Protein AF-A0A2S0MGX7-F1 (afdb_monomer_lite)

Structure (mmCIF, N/CA/C/O backbone)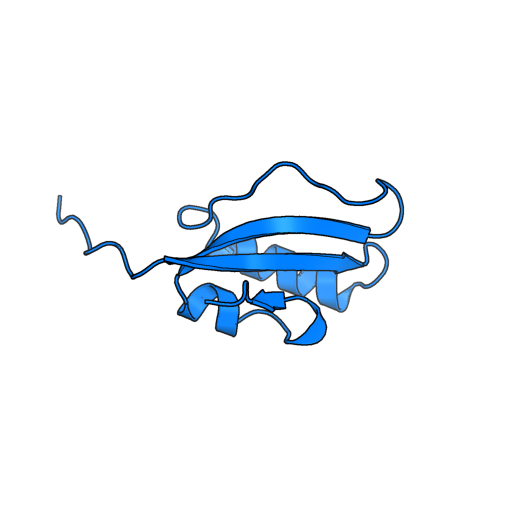:
data_AF-A0A2S0MGX7-F1
#
_entry.id   AF-A0A2S0MGX7-F1
#
loop_
_atom_site.group_PDB
_atom_site.id
_atom_site.type_symbol
_atom_site.label_atom_id
_atom_site.label_alt_id
_atom_site.label_comp_id
_atom_site.label_asym_id
_atom_site.label_entity_id
_atom_site.label_seq_id
_atom_site.pdbx_PDB_ins_code
_atom_site.Cartn_x
_atom_site.Cartn_y
_atom_site.Cartn_z
_atom_site.occupancy
_atom_site.B_iso_or_equiv
_atom_site.auth_seq_id
_atom_site.auth_comp_id
_atom_site.auth_asym_id
_atom_site.auth_atom_id
_atom_site.pdbx_PDB_model_num
ATOM 1 N N . MET A 1 1 ? -19.642 22.412 13.731 1.00 37.81 1 MET A N 1
ATOM 2 C CA . MET A 1 1 ? -18.780 21.466 12.989 1.00 37.81 1 MET A CA 1
ATOM 3 C C . MET A 1 1 ? -18.801 20.151 13.756 1.00 37.81 1 MET A C 1
ATOM 5 O O . MET A 1 1 ? -18.294 20.124 14.866 1.00 37.81 1 MET A O 1
ATOM 9 N N . ASN A 1 2 ? -19.478 19.115 13.250 1.00 37.47 2 ASN A N 1
ATOM 10 C CA . ASN A 1 2 ? -19.513 17.808 13.917 1.00 37.47 2 ASN A CA 1
ATOM 11 C C . ASN A 1 2 ? -18.193 17.080 13.653 1.00 37.47 2 ASN A C 1
ATOM 13 O O . ASN A 1 2 ? -17.886 16.763 12.505 1.00 37.47 2 ASN A O 1
ATOM 17 N N . ALA A 1 3 ? -17.423 16.818 14.708 1.00 42.38 3 ALA A N 1
ATOM 18 C CA . ALA A 1 3 ? -16.335 15.857 14.662 1.00 42.38 3 ALA A CA 1
ATOM 19 C C . ALA A 1 3 ? -16.959 14.469 14.470 1.00 42.38 3 ALA A C 1
ATOM 21 O O . ALA A 1 3 ? -17.510 13.895 15.408 1.00 42.38 3 ALA A O 1
ATOM 22 N N . ALA A 1 4 ? -16.941 13.948 13.242 1.00 52.19 4 ALA A N 1
ATOM 23 C CA . ALA A 1 4 ? -17.201 12.532 13.027 1.00 52.19 4 ALA A CA 1
ATOM 24 C C . ALA A 1 4 ? -16.195 11.763 13.892 1.00 52.19 4 ALA A C 1
ATOM 26 O O . ALA A 1 4 ? -14.993 12.016 13.788 1.00 52.19 4 ALA A O 1
ATOM 27 N N . ALA A 1 5 ? -16.683 10.893 14.781 1.00 55.72 5 ALA A N 1
ATOM 28 C CA . ALA A 1 5 ? -15.826 10.079 15.632 1.00 55.72 5 ALA A CA 1
ATOM 29 C C . ALA A 1 5 ? -14.745 9.422 14.762 1.00 55.72 5 ALA A C 1
ATOM 31 O O . ALA A 1 5 ? -15.061 8.755 13.773 1.00 55.72 5 ALA A O 1
ATOM 32 N N . ALA A 1 6 ? -13.474 9.679 15.082 1.00 60.72 6 ALA A N 1
ATOM 33 C CA . ALA A 1 6 ? -12.366 9.082 14.358 1.00 60.72 6 ALA A CA 1
ATOM 34 C C . ALA A 1 6 ? -12.505 7.558 14.462 1.00 60.72 6 ALA A C 1
ATOM 36 O O . ALA A 1 6 ? -12.537 7.006 15.562 1.00 60.72 6 ALA A O 1
ATOM 37 N N . GLN A 1 7 ? -12.657 6.886 13.320 1.00 65.38 7 GLN A N 1
ATOM 38 C CA . GLN A 1 7 ? -12.736 5.428 13.287 1.00 65.38 7 GLN A CA 1
ATOM 39 C C . GLN A 1 7 ? -11.442 4.827 13.865 1.00 65.38 7 GLN A C 1
ATOM 41 O O . GLN A 1 7 ? -10.376 5.429 13.696 1.00 65.38 7 GLN A O 1
ATOM 46 N N . PRO A 1 8 ? -11.499 3.646 14.511 1.00 78.50 8 PRO A N 1
ATOM 47 C CA . PRO A 1 8 ? -10.302 2.971 14.996 1.00 78.50 8 PRO A CA 1
ATOM 48 C C . PRO A 1 8 ? -9.309 2.746 13.850 1.00 78.50 8 PRO A C 1
ATOM 50 O O . PRO A 1 8 ? -9.656 2.161 12.820 1.00 78.50 8 PRO A O 1
ATOM 53 N N . ALA A 1 9 ? -8.079 3.226 14.030 1.00 85.19 9 ALA A N 1
ATOM 54 C CA . ALA A 1 9 ? -7.013 3.079 13.050 1.00 85.19 9 ALA A CA 1
ATOM 55 C C . ALA A 1 9 ? -6.118 1.883 13.403 1.00 85.19 9 ALA A C 1
ATOM 57 O O . ALA A 1 9 ? -5.669 1.752 14.542 1.00 85.19 9 ALA A O 1
ATOM 58 N N . ALA A 1 10 ? -5.835 1.040 12.414 1.00 92.75 10 ALA A N 1
ATOM 59 C CA . ALA A 1 10 ? -4.935 -0.102 12.517 1.00 92.75 10 ALA A CA 1
ATOM 60 C C . ALA A 1 10 ? -3.604 0.196 11.814 1.00 92.75 10 ALA A C 1
ATOM 62 O O . ALA A 1 10 ? -3.533 1.065 10.941 1.00 92.75 10 ALA A O 1
ATOM 63 N N . ARG A 1 11 ? -2.546 -0.512 12.222 1.00 94.38 11 ARG A N 1
ATOM 64 C CA . ARG A 1 11 ? -1.222 -0.448 11.592 1.00 94.38 11 ARG A CA 1
ATOM 65 C C . ARG A 1 11 ? -1.056 -1.598 10.604 1.00 94.38 11 ARG A C 1
ATOM 67 O O . ARG A 1 11 ? -1.388 -2.739 10.924 1.00 94.38 11 ARG A O 1
ATOM 74 N N . ALA A 1 12 ? -0.510 -1.299 9.437 1.00 96.06 12 ALA A N 1
ATOM 75 C CA . ALA A 1 12 ? -0.149 -2.292 8.437 1.00 96.06 12 ALA A CA 1
ATOM 76 C C . ALA A 1 12 ? 1.058 -1.814 7.632 1.00 96.06 12 ALA A C 1
ATOM 78 O O . ALA A 1 12 ? 1.331 -0.620 7.580 1.00 96.06 12 ALA A O 1
ATOM 79 N N . THR A 1 13 ? 1.734 -2.744 6.976 1.00 96.25 13 THR A N 1
ATOM 80 C CA . THR A 1 13 ? 2.682 -2.456 5.905 1.00 96.25 13 THR A CA 1
ATOM 81 C C . THR A 1 13 ? 1.960 -2.648 4.577 1.00 96.25 13 THR A C 1
ATOM 83 O O . THR A 1 13 ? 1.290 -3.667 4.381 1.00 96.25 13 THR A O 1
ATOM 86 N N . VAL A 1 14 ? 2.076 -1.675 3.679 1.00 96.50 14 VAL A N 1
ATOM 87 C CA . VAL A 1 14 ? 1.517 -1.732 2.328 1.00 96.50 14 VAL A CA 1
ATOM 88 C C . VAL A 1 14 ? 2.648 -1.700 1.312 1.00 96.50 14 VAL A C 1
ATOM 90 O O . VAL A 1 14 ? 3.542 -0.864 1.423 1.00 96.50 14 VAL A O 1
ATOM 93 N N . SER A 1 15 ? 2.603 -2.594 0.328 1.00 96.50 15 SER A N 1
ATOM 94 C CA . SER A 1 15 ? 3.582 -2.682 -0.756 1.00 96.50 15 SER A CA 1
ATOM 95 C C . SER A 1 15 ? 2.915 -2.622 -2.127 1.00 96.50 15 SER A C 1
ATOM 97 O O . SER A 1 15 ? 1.846 -3.203 -2.318 1.00 96.50 15 SER A O 1
ATOM 99 N N . VAL A 1 16 ? 3.565 -1.947 -3.074 1.00 96.44 16 VAL A N 1
ATOM 100 C CA . VAL A 1 16 ? 3.126 -1.814 -4.472 1.00 96.44 16 VAL A CA 1
ATOM 101 C C . VAL A 1 16 ? 4.295 -2.135 -5.387 1.00 96.44 16 VAL A C 1
ATOM 103 O O . VAL A 1 16 ? 5.344 -1.502 -5.282 1.00 96.44 16 VAL A O 1
ATOM 106 N N . THR A 1 17 ? 4.118 -3.070 -6.314 1.00 95.94 17 THR A N 1
ATOM 107 C CA . THR A 1 17 ? 5.061 -3.293 -7.413 1.00 95.94 17 THR A CA 1
ATOM 108 C C . THR A 1 17 ? 4.794 -2.279 -8.531 1.00 95.94 17 THR A C 1
ATOM 110 O O . THR A 1 17 ? 3.682 -2.191 -9.047 1.00 95.94 17 THR A O 1
ATOM 113 N N . ILE A 1 18 ? 5.805 -1.478 -8.884 1.00 93.19 18 ILE A N 1
ATOM 114 C CA . ILE A 1 18 ? 5.637 -0.254 -9.696 1.00 93.19 18 ILE A CA 1
ATOM 115 C C . ILE A 1 18 ? 5.200 -0.557 -11.140 1.00 93.19 18 ILE A C 1
ATOM 117 O O . ILE A 1 18 ? 4.455 0.219 -11.735 1.00 93.19 18 ILE A O 1
ATOM 121 N N . ASP A 1 19 ? 5.627 -1.685 -11.706 1.00 94.25 19 ASP A N 1
ATOM 122 C CA . ASP A 1 19 ? 5.259 -2.133 -13.056 1.00 94.25 19 ASP A CA 1
ATOM 123 C C . ASP A 1 19 ? 3.992 -3.008 -13.084 1.00 94.25 19 ASP A C 1
ATOM 125 O O . ASP A 1 19 ? 3.521 -3.400 -14.155 1.00 94.25 19 ASP A O 1
ATOM 129 N N . ASN A 1 20 ? 3.381 -3.269 -11.925 1.00 96.25 20 ASN A N 1
ATOM 130 C CA . ASN A 1 20 ? 2.094 -3.941 -11.835 1.00 96.25 20 ASN A CA 1
ATOM 131 C C . ASN A 1 20 ? 0.952 -2.916 -11.898 1.00 96.25 20 ASN A C 1
ATOM 133 O O . ASN A 1 20 ? 0.496 -2.390 -10.880 1.00 96.25 20 ASN A O 1
ATOM 137 N N . GLU A 1 21 ? 0.441 -2.667 -13.107 1.00 96.94 21 GLU A N 1
ATOM 138 C CA . GLU A 1 21 ? -0.621 -1.683 -13.367 1.00 96.94 21 GLU A CA 1
ATOM 139 C C . GLU A 1 21 ? -1.846 -1.865 -12.454 1.00 96.94 21 GLU A C 1
ATOM 141 O O . GLU A 1 21 ? -2.404 -0.888 -11.954 1.00 96.94 21 GLU A O 1
ATOM 146 N N . ARG A 1 22 ? -2.241 -3.111 -12.157 1.00 96.69 22 ARG A N 1
ATOM 147 C CA . ARG A 1 22 ? -3.388 -3.384 -11.278 1.00 96.69 22 ARG A CA 1
ATOM 148 C C . ARG A 1 22 ? -3.146 -2.881 -9.854 1.00 96.69 22 ARG A C 1
ATOM 150 O O . ARG A 1 22 ? -4.067 -2.331 -9.251 1.00 96.69 22 ARG A O 1
ATOM 157 N N . GLU A 1 23 ? -1.949 -3.081 -9.311 1.00 97.19 23 GLU A N 1
ATOM 158 C CA . GLU A 1 23 ? -1.603 -2.618 -7.962 1.00 97.19 23 GLU A CA 1
ATOM 159 C C . GLU A 1 23 ? -1.494 -1.097 -7.911 1.00 97.19 23 GLU A C 1
ATOM 161 O O . GLU A 1 23 ? -2.041 -0.473 -7.001 1.00 97.19 23 GLU A O 1
ATOM 166 N N . VAL A 1 24 ? -0.881 -0.487 -8.928 1.00 96.31 24 VAL A N 1
ATOM 167 C CA . VAL A 1 24 ? -0.786 0.973 -9.051 1.00 96.31 24 VAL A CA 1
ATOM 168 C C . VAL A 1 24 ? -2.178 1.608 -9.122 1.00 96.31 24 VAL A C 1
ATOM 170 O O . VAL A 1 24 ? -2.466 2.564 -8.399 1.00 96.31 24 VAL A O 1
ATOM 173 N N . MET A 1 25 ? -3.085 1.063 -9.938 1.00 97.69 25 MET A N 1
ATOM 174 C CA . MET A 1 25 ? -4.465 1.550 -10.023 1.00 97.69 25 MET A CA 1
ATOM 175 C C . MET A 1 25 ? -5.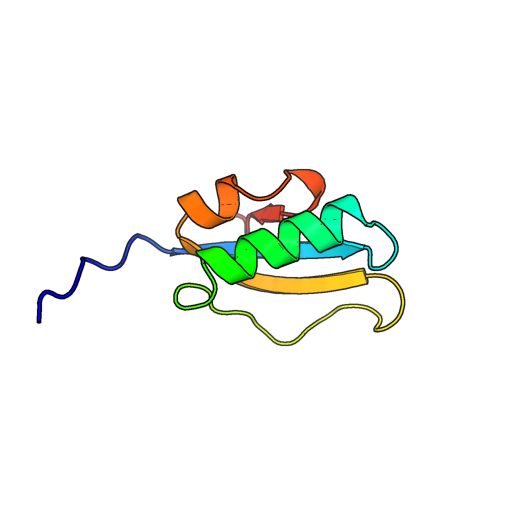222 1.383 -8.700 1.00 97.69 25 MET A C 1
ATOM 177 O O . MET A 1 25 ? -5.916 2.310 -8.277 1.00 97.69 25 MET A O 1
ATOM 181 N N . ALA A 1 26 ? -5.076 0.233 -8.032 1.00 97.56 26 ALA A N 1
ATOM 182 C CA . ALA A 1 26 ? -5.697 -0.013 -6.733 1.00 97.56 26 ALA A CA 1
ATOM 183 C C . ALA A 1 26 ? -5.193 0.979 -5.672 1.00 97.56 26 ALA A C 1
ATOM 185 O O . ALA A 1 26 ? -5.999 1.568 -4.951 1.00 97.56 26 ALA A O 1
ATOM 186 N N . MET A 1 27 ? -3.881 1.223 -5.628 1.00 96.31 27 MET A N 1
ATOM 187 C CA . MET A 1 27 ? -3.265 2.181 -4.713 1.00 96.31 27 MET A CA 1
ATOM 188 C C . MET A 1 27 ? -3.747 3.614 -4.973 1.00 96.31 27 MET A C 1
ATOM 190 O O . MET A 1 27 ? -4.126 4.325 -4.041 1.00 96.31 27 MET A O 1
ATOM 194 N N . ASN A 1 28 ? -3.802 4.034 -6.239 1.00 96.44 28 ASN A N 1
ATOM 195 C CA . ASN A 1 28 ? -4.274 5.368 -6.610 1.00 96.44 28 ASN A CA 1
ATOM 196 C C . ASN A 1 28 ? -5.734 5.593 -6.196 1.00 96.44 28 ASN A C 1
ATOM 198 O O . ASN A 1 28 ? -6.054 6.611 -5.579 1.00 96.44 28 ASN A O 1
ATOM 202 N N . ALA A 1 29 ? -6.619 4.635 -6.485 1.00 97.75 29 ALA A N 1
ATOM 203 C CA . ALA A 1 29 ? -8.023 4.710 -6.082 1.00 97.75 29 ALA A CA 1
ATOM 204 C C . ALA A 1 29 ? -8.175 4.735 -4.551 1.00 97.75 29 ALA A C 1
ATOM 206 O O . ALA A 1 29 ? -8.983 5.492 -4.004 1.00 97.75 29 ALA A O 1
ATOM 207 N N . TRP A 1 30 ? -7.359 3.944 -3.852 1.00 97.12 30 TRP A N 1
ATOM 208 C CA . TRP A 1 30 ? -7.336 3.903 -2.398 1.00 97.12 30 TRP A CA 1
ATOM 209 C C . TRP A 1 30 ? -6.925 5.249 -1.788 1.00 97.12 30 TRP A C 1
ATOM 211 O O . TRP A 1 30 ? -7.652 5.783 -0.946 1.00 97.12 30 TRP A O 1
ATOM 221 N N . PHE A 1 31 ? -5.835 5.861 -2.265 1.00 95.81 31 PHE A N 1
ATOM 222 C CA . PHE A 1 31 ? -5.408 7.189 -1.813 1.00 95.81 31 PHE A CA 1
ATOM 223 C C . PHE A 1 31 ? -6.426 8.285 -2.135 1.00 95.81 31 PHE A C 1
ATOM 225 O O . PHE A 1 31 ? -6.667 9.149 -1.294 1.00 95.81 31 PHE A O 1
ATOM 232 N N . GLN A 1 32 ? -7.076 8.248 -3.301 1.00 96.75 32 GLN A N 1
ATOM 233 C CA . GLN A 1 32 ? -8.126 9.217 -3.642 1.00 96.75 32 GLN A CA 1
ATOM 234 C C . GLN A 1 32 ? -9.299 9.175 -2.654 1.00 96.75 32 GLN A C 1
ATOM 236 O O . GLN A 1 32 ? -9.846 10.214 -2.286 1.00 96.75 32 GLN A O 1
ATOM 241 N N . ARG A 1 33 ? -9.686 7.977 -2.204 1.00 96.38 33 ARG A N 1
ATOM 242 C CA . ARG A 1 33 ? -10.817 7.779 -1.290 1.00 96.38 33 ARG A CA 1
ATOM 243 C C . ARG A 1 33 ? -10.460 8.042 0.172 1.00 96.38 33 ARG A C 1
ATOM 245 O O . ARG A 1 33 ? -11.275 8.594 0.916 1.00 96.38 33 ARG A O 1
ATOM 252 N N . TRP A 1 34 ? -9.273 7.619 0.596 1.00 95.19 34 TRP A N 1
ATOM 253 C CA . TRP A 1 34 ? -8.903 7.544 2.010 1.00 95.19 34 TRP A CA 1
ATOM 254 C C . TRP A 1 34 ? -7.772 8.484 2.417 1.00 95.19 34 TRP A C 1
ATOM 256 O O . TRP A 1 34 ? -7.562 8.640 3.616 1.00 95.19 34 TRP A O 1
ATOM 266 N N . GLY A 1 35 ? -7.086 9.135 1.473 1.00 93.38 35 GLY A N 1
ATOM 267 C CA . GLY A 1 35 ? -5.864 9.923 1.690 1.00 93.38 35 GLY A CA 1
ATOM 268 C C . GLY A 1 35 ? -5.890 10.836 2.920 1.00 93.38 35 GLY A C 1
ATOM 269 O O . GLY A 1 35 ? -5.004 10.717 3.761 1.00 93.38 35 GLY A O 1
ATOM 270 N N . PRO A 1 36 ? -6.935 11.662 3.130 1.00 93.12 36 PRO A N 1
ATOM 271 C CA . PRO A 1 36 ? -7.034 12.528 4.312 1.00 93.12 36 PRO A CA 1
ATOM 272 C C . PRO A 1 36 ? -7.106 11.802 5.670 1.00 93.12 36 PRO A C 1
ATOM 274 O O . PRO A 1 36 ? -7.028 12.444 6.714 1.00 93.12 36 PRO A O 1
ATOM 277 N N . ARG A 1 37 ? -7.322 10.481 5.677 1.00 92.62 37 ARG A N 1
ATOM 278 C CA . ARG A 1 37 ? -7.454 9.619 6.865 1.00 92.62 37 ARG A CA 1
ATOM 279 C C . ARG A 1 37 ? -6.301 8.623 7.016 1.00 92.62 37 ARG A C 1
ATOM 281 O O . ARG A 1 37 ? -6.335 7.816 7.944 1.00 92.62 37 ARG A O 1
ATOM 288 N N . ILE A 1 38 ? -5.326 8.645 6.111 1.00 92.62 38 ILE A N 1
ATOM 289 C CA . ILE A 1 38 ? -4.168 7.752 6.127 1.00 92.62 38 ILE A CA 1
ATOM 290 C C . ILE A 1 38 ? -2.959 8.534 6.635 1.00 92.62 38 ILE A C 1
ATOM 292 O O . ILE A 1 38 ? -2.728 9.675 6.245 1.00 92.62 38 ILE A O 1
ATOM 296 N N . GLN A 1 39 ? -2.171 7.901 7.494 1.00 93.94 39 GLN A N 1
ATOM 297 C CA . GLN A 1 39 ? -0.820 8.342 7.819 1.00 93.94 39 GLN A CA 1
ATOM 298 C C . GLN A 1 39 ? 0.158 7.321 7.250 1.00 93.94 39 GLN A C 1
ATOM 300 O O . GLN A 1 39 ? 0.020 6.137 7.553 1.00 93.94 39 GLN A O 1
ATOM 305 N N . CYS A 1 40 ? 1.128 7.772 6.459 1.00 91.62 40 CYS A N 1
ATOM 306 C CA . CYS A 1 40 ? 2.199 6.938 5.916 1.00 91.62 40 CYS A CA 1
ATOM 307 C C . CYS A 1 40 ? 3.539 7.350 6.532 1.00 91.62 40 CYS A C 1
ATOM 309 O O . CYS A 1 40 ? 3.785 8.540 6.730 1.00 91.62 40 CYS A O 1
ATOM 311 N N . ALA A 1 41 ? 4.396 6.373 6.813 1.00 89.56 41 ALA A N 1
ATOM 312 C CA . ALA A 1 41 ? 5.823 6.601 6.999 1.00 89.56 41 ALA A CA 1
ATOM 313 C C . ALA A 1 41 ? 6.509 6.897 5.650 1.00 89.56 41 ALA A C 1
ATOM 315 O O . ALA A 1 41 ? 5.881 6.804 4.591 1.00 89.56 41 ALA A O 1
ATOM 316 N N . ASP A 1 42 ? 7.801 7.223 5.688 1.00 89.44 42 ASP A N 1
ATOM 317 C CA . ASP A 1 42 ? 8.615 7.369 4.479 1.00 89.44 42 ASP A CA 1
ATOM 318 C C . ASP A 1 42 ? 8.660 6.058 3.683 1.00 89.44 42 ASP A C 1
ATOM 320 O O . ASP A 1 42 ? 8.641 4.967 4.260 1.00 89.44 42 ASP A O 1
ATOM 324 N N . ASN A 1 4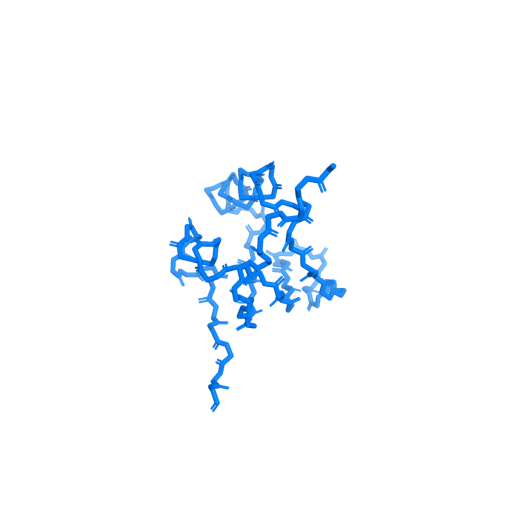3 ? 8.754 6.166 2.355 1.00 88.00 43 ASN A N 1
ATOM 325 C CA . ASN A 1 43 ? 8.866 5.010 1.468 1.00 88.00 43 ASN A CA 1
ATOM 326 C C . ASN A 1 43 ? 10.165 4.234 1.753 1.00 88.00 43 ASN A C 1
ATOM 328 O O . ASN A 1 43 ? 11.258 4.773 1.597 1.00 88.00 43 ASN A O 1
ATOM 332 N N . GLN A 1 44 ? 10.028 2.970 2.150 1.00 91.25 44 GLN A N 1
ATOM 333 C CA . GLN A 1 44 ? 11.115 2.023 2.426 1.00 91.25 44 GLN A CA 1
ATOM 334 C C . GLN A 1 44 ? 11.417 1.105 1.225 1.00 91.25 44 GLN A C 1
ATOM 336 O O . GLN A 1 44 ? 12.158 0.130 1.349 1.00 91.25 44 GLN A O 1
ATOM 341 N N . GLY A 1 45 ? 10.796 1.369 0.074 1.00 89.06 45 GLY A N 1
ATOM 342 C CA . GLY A 1 45 ? 11.017 0.650 -1.172 1.00 89.06 45 GLY A CA 1
ATOM 343 C C . GLY A 1 45 ? 12.434 0.809 -1.725 1.00 89.06 45 GLY A C 1
ATOM 344 O O . GLY A 1 45 ? 13.215 1.659 -1.301 1.00 89.06 45 GLY A O 1
ATOM 345 N N . CYS A 1 46 ? 12.775 0.001 -2.729 1.00 87.00 46 CYS A N 1
ATOM 346 C CA . CYS A 1 46 ? 14.098 0.035 -3.363 1.00 87.00 46 CYS A CA 1
ATOM 347 C C . CYS A 1 46 ? 14.284 1.204 -4.351 1.00 87.00 46 CYS A C 1
ATOM 349 O O . CYS A 1 46 ? 15.359 1.347 -4.930 1.00 87.00 46 CYS A O 1
ATOM 351 N N . GLY A 1 47 ? 13.239 2.006 -4.586 1.00 77.56 47 GLY A N 1
ATOM 352 C CA . GLY A 1 47 ? 13.266 3.165 -5.482 1.00 77.56 47 GLY A CA 1
ATOM 353 C C . GLY A 1 47 ? 13.220 2.840 -6.981 1.00 77.56 47 GLY A C 1
ATOM 354 O O . GLY A 1 47 ? 13.275 3.762 -7.789 1.00 77.56 47 GLY A O 1
ATOM 355 N N . CYS A 1 48 ? 13.120 1.562 -7.369 1.00 85.81 48 CYS A N 1
ATOM 356 C CA . CYS A 1 48 ? 13.016 1.145 -8.777 1.00 85.81 48 CYS A CA 1
ATOM 357 C C . CYS A 1 48 ? 11.800 0.280 -9.099 1.00 85.81 48 CYS A C 1
ATOM 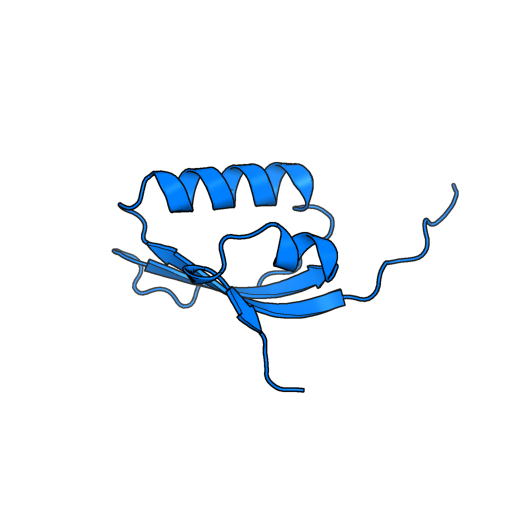359 O O . CYS A 1 48 ? 11.319 0.300 -10.227 1.00 85.81 48 CYS A O 1
ATOM 361 N N . CYS A 1 49 ? 11.369 -0.544 -8.145 1.00 90.31 49 CYS A N 1
ATOM 362 C CA . CYS A 1 49 ? 10.642 -1.767 -8.474 1.00 90.31 49 CYS A CA 1
ATOM 363 C C . CYS A 1 49 ? 9.479 -2.034 -7.512 1.00 90.31 49 CYS A C 1
ATOM 365 O O . CYS A 1 49 ? 8.439 -2.558 -7.903 1.00 90.31 49 CYS A O 1
ATOM 367 N N . VAL A 1 50 ? 9.640 -1.646 -6.249 1.00 94.75 50 VAL A N 1
ATOM 368 C CA . VAL A 1 50 ? 8.607 -1.756 -5.228 1.00 94.75 50 VAL A CA 1
ATOM 369 C C . VAL A 1 50 ? 8.657 -0.526 -4.342 1.00 94.75 50 VAL A C 1
ATOM 371 O O . VAL A 1 50 ? 9.746 -0.098 -3.946 1.00 94.75 50 VAL A O 1
ATOM 374 N N . ASP A 1 51 ? 7.483 -0.010 -4.016 1.00 95.25 51 ASP A N 1
ATOM 375 C CA . ASP A 1 51 ? 7.291 0.954 -2.946 1.00 95.25 51 ASP A CA 1
ATOM 376 C C . ASP A 1 51 ? 6.700 0.252 -1.725 1.00 95.25 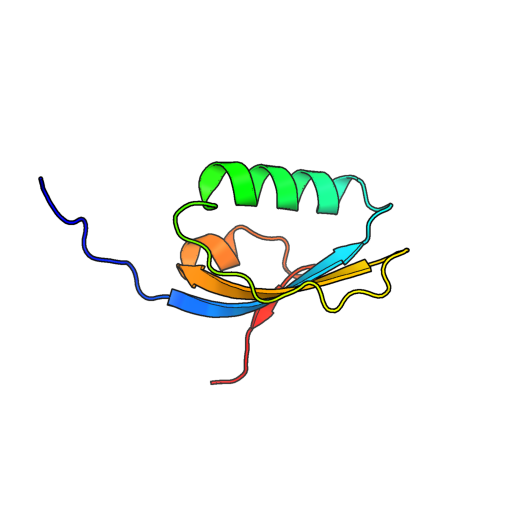51 ASP A C 1
ATOM 378 O O . ASP A 1 51 ? 5.850 -0.633 -1.860 1.00 95.25 51 ASP A O 1
ATOM 382 N N . ILE A 1 52 ? 7.166 0.620 -0.531 1.00 95.56 52 ILE A N 1
ATOM 383 C CA . ILE A 1 52 ? 6.748 -0.002 0.730 1.00 95.56 52 ILE A CA 1
ATOM 384 C C . ILE A 1 52 ? 6.560 1.085 1.781 1.00 95.56 52 ILE A C 1
ATOM 386 O O . ILE A 1 52 ? 7.474 1.863 2.042 1.00 95.56 52 ILE A O 1
ATOM 390 N N . TRP A 1 53 ? 5.404 1.098 2.436 1.00 94.94 53 TRP A N 1
ATOM 391 C CA . TRP A 1 53 ? 5.098 2.046 3.503 1.00 94.94 53 TRP A CA 1
ATOM 392 C C . TRP A 1 53 ? 4.506 1.341 4.711 1.00 94.94 53 TRP A C 1
ATOM 394 O O . TRP A 1 53 ? 3.618 0.499 4.573 1.00 94.94 53 TRP A O 1
ATOM 404 N N . ASP A 1 54 ? 4.911 1.763 5.904 1.00 95.44 54 ASP A N 1
ATOM 405 C CA . ASP A 1 54 ? 4.098 1.536 7.092 1.00 95.44 54 ASP A CA 1
ATOM 406 C C . ASP A 1 54 ? 2.991 2.583 7.143 1.00 95.44 54 ASP A C 1
ATOM 408 O O . ASP A 1 54 ? 3.236 3.788 7.050 1.00 95.44 54 ASP A O 1
ATOM 412 N N . VAL A 1 55 ? 1.756 2.117 7.295 1.00 95.00 55 VAL A N 1
ATOM 413 C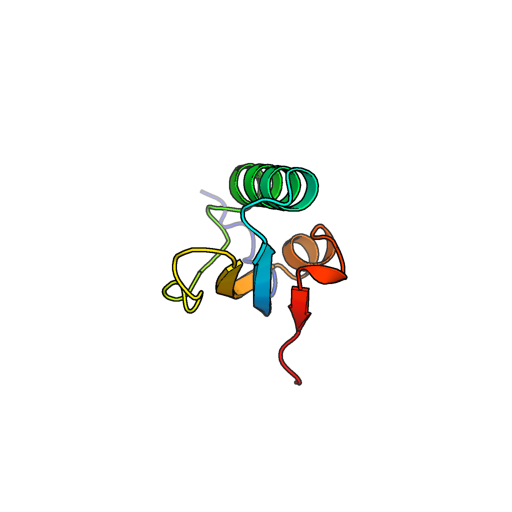 CA . VAL A 1 55 ? 0.565 2.956 7.289 1.00 95.00 55 VAL A CA 1
ATOM 414 C C . VAL A 1 55 ? -0.240 2.780 8.566 1.00 95.00 55 VAL A C 1
ATOM 416 O O . VAL A 1 55 ? -0.346 1.691 9.140 1.00 95.00 55 VAL A O 1
ATOM 419 N N . ARG A 1 56 ? -0.871 3.869 8.997 1.00 95.81 56 ARG A N 1
ATOM 420 C CA . ARG A 1 56 ? -1.964 3.857 9.965 1.00 95.81 56 ARG A CA 1
ATOM 421 C C . ARG A 1 56 ? -3.219 4.374 9.269 1.00 95.81 56 ARG A C 1
ATOM 423 O O . ARG A 1 56 ? -3.253 5.519 8.825 1.00 95.81 56 ARG A O 1
ATOM 430 N N . ALA A 1 57 ? -4.243 3.532 9.187 1.00 94.38 57 ALA A N 1
ATOM 431 C CA . ALA A 1 57 ? -5.485 3.826 8.472 1.00 94.38 57 ALA A CA 1
ATOM 432 C C . ALA A 1 57 ? -6.688 3.138 9.145 1.00 94.38 57 ALA A C 1
ATOM 434 O O . ALA A 1 57 ? -6.494 2.187 9.908 1.00 94.38 57 ALA A O 1
ATOM 435 N N . PRO A 1 58 ? -7.935 3.576 8.886 1.00 94.75 58 PRO A N 1
ATOM 436 C CA . PRO A 1 58 ? -9.123 2.856 9.339 1.00 94.75 58 PRO A CA 1
ATOM 437 C C . PRO A 1 58 ? -9.111 1.395 8.876 1.00 94.75 58 PRO A C 1
ATOM 439 O O . PRO A 1 58 ? -8.715 1.110 7.746 1.00 94.75 58 PRO A O 1
ATOM 442 N N . ALA A 1 59 ? -9.601 0.471 9.707 1.00 92.75 59 ALA A N 1
ATOM 443 C CA . ALA A 1 59 ? -9.631 -0.956 9.359 1.00 92.75 59 ALA A CA 1
ATOM 444 C C . ALA A 1 59 ? -10.367 -1.234 8.032 1.00 92.75 59 ALA A C 1
ATOM 446 O O . ALA A 1 59 ? -9.926 -2.066 7.242 1.00 92.75 59 ALA A O 1
ATOM 447 N N . GLN A 1 60 ? -11.437 -0.480 7.749 1.00 93.44 60 GLN A N 1
ATOM 448 C CA . GLN A 1 60 ? -12.153 -0.552 6.474 1.00 93.44 60 GLN A CA 1
ATOM 449 C C . GLN A 1 60 ? -11.264 -0.170 5.283 1.00 93.44 60 GLN A C 1
ATOM 451 O O . GLN A 1 60 ? -11.326 -0.826 4.250 1.00 93.44 60 GLN A O 1
ATOM 456 N N . ALA A 1 61 ? -10.423 0.857 5.425 1.00 95.19 61 ALA A N 1
ATOM 457 C CA . ALA A 1 61 ? -9.524 1.273 4.356 1.00 95.19 61 ALA A CA 1
ATOM 458 C C . ALA A 1 61 ? -8.521 0.158 4.028 1.00 95.19 61 ALA A C 1
ATOM 460 O O . ALA A 1 61 ? -8.280 -0.117 2.860 1.00 95.19 61 ALA A O 1
ATOM 461 N N . LEU A 1 62 ? -7.971 -0.519 5.042 1.00 95.25 62 LEU A N 1
ATOM 462 C CA . LEU A 1 62 ? -7.039 -1.632 4.831 1.00 95.25 62 LEU A CA 1
ATOM 463 C C . LEU A 1 62 ? -7.711 -2.846 4.175 1.00 95.25 62 LEU A C 1
ATOM 465 O O . LEU A 1 62 ? -7.082 -3.521 3.370 1.00 95.25 62 LEU A O 1
ATOM 469 N N . ALA A 1 63 ? -8.981 -3.111 4.494 1.00 94.19 63 ALA A N 1
ATOM 470 C CA . ALA A 1 63 ? -9.744 -4.212 3.906 1.00 94.19 63 ALA A CA 1
ATOM 471 C C . ALA A 1 63 ? -10.132 -3.984 2.429 1.00 94.19 63 ALA A C 1
ATOM 473 O O . ALA A 1 63 ? -10.470 -4.943 1.742 1.00 94.19 63 ALA A O 1
ATOM 474 N N . GLU A 1 64 ? -10.104 -2.736 1.943 1.00 95.88 64 GLU A N 1
ATOM 475 C CA . GLU A 1 64 ? -10.381 -2.398 0.536 1.00 95.88 64 GLU A CA 1
ATOM 476 C C . GLU A 1 64 ? -9.157 -2.601 -0.381 1.00 95.88 64 GLU A C 1
ATOM 478 O O . GLU A 1 64 ? -9.305 -2.616 -1.603 1.00 95.88 64 GLU A O 1
ATOM 483 N N . LEU A 1 65 ? -7.955 -2.771 0.179 1.00 96.50 65 LEU A N 1
ATOM 484 C CA . LEU A 1 65 ? -6.758 -3.078 -0.601 1.00 96.50 65 LEU A CA 1
ATOM 485 C C . LEU A 1 65 ? -6.672 -4.582 -0.926 1.00 96.50 65 LEU A C 1
ATOM 487 O O . LEU A 1 65 ? -7.064 -5.420 -0.109 1.00 96.50 65 LEU A O 1
ATOM 491 N N . PRO A 1 66 ? -6.111 -4.959 -2.090 1.00 96.19 66 PRO A N 1
ATOM 492 C CA . PRO A 1 66 ? -5.819 -6.353 -2.408 1.00 96.19 66 PRO A CA 1
ATOM 493 C C . PRO A 1 66 ? -4.951 -7.030 -1.338 1.00 96.19 66 PRO A C 1
ATOM 495 O O . PRO A 1 66 ? -3.957 -6.467 -0.885 1.00 96.19 66 PRO A O 1
ATOM 498 N N . ALA A 1 67 ? -5.277 -8.277 -0.985 1.00 92.56 67 ALA A N 1
ATOM 499 C CA . ALA A 1 67 ? -4.601 -9.011 0.091 1.00 92.56 67 ALA A CA 1
ATOM 500 C C . ALA A 1 67 ? -3.078 -9.154 -0.104 1.00 92.56 67 ALA A C 1
ATOM 502 O O . ALA A 1 67 ? -2.339 -9.173 0.872 1.00 92.56 67 ALA A O 1
ATOM 503 N N . GLY A 1 68 ? -2.601 -9.223 -1.353 1.00 94.19 68 GLY A N 1
ATOM 504 C CA . GLY A 1 68 ? -1.166 -9.289 -1.657 1.00 94.19 68 GLY A CA 1
ATOM 505 C C . GLY A 1 68 ? -0.406 -7.985 -1.392 1.00 94.19 68 GLY A C 1
ATOM 506 O O . GLY A 1 68 ? 0.810 -8.014 -1.257 1.00 94.19 68 GLY A O 1
ATOM 507 N N . MET A 1 69 ? -1.115 -6.859 -1.284 1.00 96.44 69 MET A N 1
ATOM 508 C CA . MET A 1 69 ? -0.519 -5.541 -1.067 1.00 96.44 69 MET A CA 1
ATOM 509 C C . MET A 1 69 ? -0.435 -5.169 0.411 1.00 96.44 69 MET A C 1
ATOM 511 O O . MET A 1 69 ? 0.239 -4.202 0.738 1.00 96.44 69 MET A O 1
ATOM 515 N N . VAL A 1 70 ? -1.130 -5.878 1.309 1.00 96.75 70 VAL A N 1
ATOM 516 C CA . VAL A 1 70 ? -1.257 -5.488 2.720 1.00 96.75 70 VAL A CA 1
ATOM 517 C C . VAL A 1 70 ? -0.793 -6.598 3.639 1.00 96.75 70 VAL A C 1
ATOM 519 O O . VAL A 1 70 ? -1.298 -7.717 3.610 1.00 96.75 70 VAL A O 1
ATOM 522 N N . ARG A 1 71 ? 0.092 -6.242 4.563 1.00 95.44 71 ARG A N 1
ATOM 523 C CA . ARG A 1 71 ? 0.466 -7.080 5.695 1.00 95.44 71 ARG A CA 1
ATOM 524 C C . ARG A 1 71 ? 0.109 -6.364 6.987 1.00 95.44 71 ARG A C 1
ATOM 526 O O . ARG A 1 71 ? 0.682 -5.328 7.307 1.00 95.44 71 ARG A O 1
ATOM 533 N N . GLN A 1 72 ? -0.839 -6.907 7.744 1.00 88.31 72 GLN A N 1
ATOM 534 C CA . GLN A 1 72 ? -1.171 -6.350 9.055 1.00 88.31 72 GLN A CA 1
ATOM 535 C C . GLN A 1 72 ? 0.007 -6.527 10.019 1.00 88.31 72 GLN A C 1
ATOM 537 O O . GLN A 1 72 ? 0.668 -7.569 10.018 1.00 88.31 72 GLN A O 1
ATOM 542 N N . ALA A 1 73 ? 0.270 -5.507 10.838 1.00 79.12 73 ALA A N 1
ATOM 543 C CA . ALA A 1 73 ? 1.197 -5.663 11.949 1.00 79.12 73 ALA A CA 1
ATOM 544 C C . ALA A 1 73 ? 0.597 -6.674 12.937 1.00 79.12 73 ALA A C 1
ATOM 546 O O . ALA A 1 73 ? -0.597 -6.607 13.232 1.00 79.12 73 ALA A O 1
ATOM 547 N N . ALA A 1 74 ? 1.406 -7.619 13.420 1.00 63.69 74 ALA A N 1
ATOM 548 C CA . ALA A 1 74 ? 0.964 -8.521 14.477 1.00 63.69 74 ALA A CA 1
ATOM 549 C C . ALA A 1 74 ? 0.620 -7.698 15.730 1.00 63.69 74 ALA A C 1
ATOM 551 O O . ALA A 1 74 ? 1.377 -6.794 16.096 1.00 63.69 74 ALA A O 1
ATOM 552 N N . SER A 1 75 ? -0.546 -7.992 16.307 1.00 54.09 75 SER A N 1
ATOM 553 C CA . SER A 1 75 ? -1.093 -7.363 17.514 1.00 54.09 75 SER A CA 1
ATOM 554 C C . SER A 1 75 ? -0.211 -7.560 18.739 1.00 54.09 75 SER A C 1
ATOM 556 O O . SER A 1 75 ? 0.336 -8.677 18.887 1.00 54.09 75 SER A O 1
#

Sequence (75 aa):
MNAAAAQPAARATVSVTIDNEREVMAMNAWFQRWGPRIQCADNQGCGCCVDIWDVRAPAQALAELPAGMVRQAAS

Organism: NCBI:txid2109914

pLDDT: mean 88.52, std 14.47, range [37.47, 97.75]

Secondary structure (DSSP, 8-state):
---PPPPPEEEEEEEEETT-HHHHHHHHHHHHHHGGG-EE----S-SSSEEEEEEEEEHHHHHTS-GGGEEEPP-

Foldseek 3Di:
DDDPPLAQKFKKKFKAFPPPPVQVVLVVVLCVVWVVFKDWDPFPDPVPTMTMTIMIGHPVSQVSHDPVGIGGDDD

Radius of gyration: 12.77 Å; chains: 1; bounding box: 34×31×31 Å